Protein AF-X1QXZ2-F1 (afdb_monomer)

Nearest PDB structures (foldseek):
  5kax-assembly1_A  TM=3.547E-01  e=5.614E+00  Chlorobaculum tepidum TLS
  8chv-assembly1_C  TM=2.893E-01  e=7.827E+00  Homo sapiens

Solvent-accessible surface area (backbone atoms only — not comparable to full-atom values): 10116 Å² total; per-residue (Å²): 144,85,81,88,90,88,83,72,71,74,64,60,58,58,56,52,54,55,52,52,54,53,53,55,60,59,68,70,66,66,75,80,73,73,76,71,56,77,65,62,77,77,48,65,91,50,45,79,44,78,51,76,42,77,38,41,56,56,52,48,51,57,45,63,72,35,71,64,39,54,51,66,68,29,78,91,38,39,68,58,52,52,52,50,53,50,53,50,52,51,54,46,56,68,42,96,39,59,52,55,34,50,34,61,75,66,70,58,67,58,55,32,36,38,35,43,32,38,33,62,60,96,78,52,90,46,90,89,59,61,53,65,48,79,48,72,32,38,69,93,51,40,67,62,53,48,51,32,46,52,54,47,51,49,53,42,38,76,78,69,48,85,89,83,82,88,133

Structure (mmCIF, N/CA/C/O backbone):
data_AF-X1QXZ2-F1
#
_entry.id   AF-X1QXZ2-F1
#
loop_
_atom_site.group_PDB
_atom_site.id
_atom_site.type_symbol
_atom_site.label_atom_id
_atom_site.label_alt_id
_atom_site.label_comp_id
_atom_site.label_asym_id
_atom_site.label_entity_id
_atom_site.label_seq_id
_atom_site.pdbx_PDB_ins_code
_atom_site.Cartn_x
_atom_site.Cartn_y
_atom_site.Cartn_z
_atom_site.occupancy
_atom_site.B_iso_or_equiv
_atom_site.auth_seq_id
_atom_site.auth_comp_id
_atom_site.auth_asym_id
_atom_site.auth_atom_id
_ato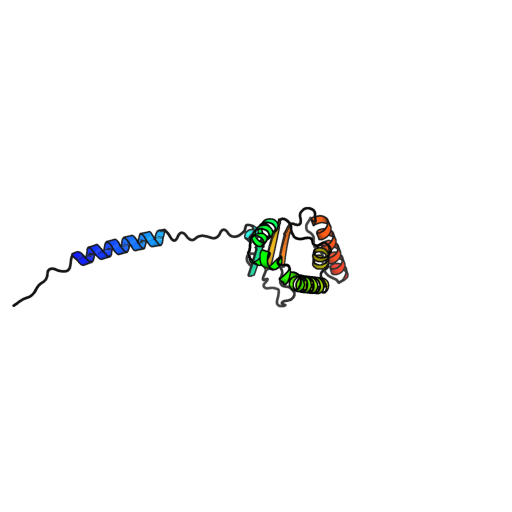m_si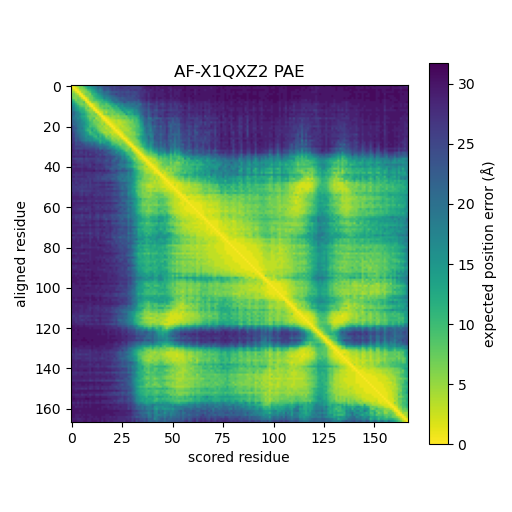te.pdbx_PDB_model_num
ATOM 1 N N . MET A 1 1 ? 44.532 -71.866 27.503 1.00 47.25 1 MET A N 1
ATOM 2 C CA . MET A 1 1 ? 44.663 -70.426 27.197 1.00 47.25 1 MET A CA 1
ATOM 3 C C . MET A 1 1 ? 44.582 -70.228 25.682 1.00 47.25 1 MET A C 1
ATOM 5 O O . MET A 1 1 ? 45.573 -70.455 25.009 1.00 47.25 1 MET A O 1
ATOM 9 N N . LYS A 1 2 ? 43.403 -69.893 25.138 1.00 43.94 2 LYS A N 1
ATOM 10 C CA . LYS A 1 2 ? 43.224 -69.063 23.927 1.00 43.94 2 LYS A CA 1
ATOM 11 C C . LYS A 1 2 ? 41.735 -68.754 23.744 1.00 43.94 2 LYS A C 1
ATOM 13 O O . LYS A 1 2 ? 40.889 -69.636 23.817 1.00 43.94 2 LYS A O 1
ATOM 18 N N . TYR A 1 3 ? 41.468 -67.462 23.634 1.00 42.94 3 TYR A N 1
ATOM 19 C CA . TYR A 1 3 ? 40.181 -66.785 23.715 1.00 42.94 3 TYR A CA 1
ATOM 20 C C . TYR A 1 3 ? 39.511 -66.722 22.328 1.00 42.94 3 TYR A C 1
ATOM 22 O O . TYR A 1 3 ? 40.171 -66.392 21.350 1.00 42.94 3 TYR A O 1
ATOM 30 N N . LYS A 1 4 ? 38.203 -67.009 22.296 1.00 49.06 4 LYS A N 1
ATOM 31 C CA . LYS A 1 4 ? 37.121 -66.244 21.641 1.00 49.06 4 LYS A CA 1
ATOM 32 C C . LYS A 1 4 ? 37.364 -65.677 20.225 1.00 49.06 4 LYS A C 1
ATOM 34 O O . LYS A 1 4 ? 38.060 -64.685 20.060 1.00 49.06 4 LYS A O 1
ATOM 39 N N . SER A 1 5 ? 36.622 -66.193 19.240 1.00 49.34 5 SER A N 1
ATOM 40 C CA . SER A 1 5 ? 36.264 -65.445 18.022 1.00 49.34 5 SER A CA 1
ATOM 41 C C . SER A 1 5 ? 34.901 -65.909 17.492 1.00 49.34 5 SER A C 1
ATOM 43 O O . SER A 1 5 ? 34.803 -66.747 16.604 1.00 49.34 5 SER A O 1
ATOM 45 N N . ILE A 1 6 ? 33.828 -65.406 18.109 1.00 55.91 6 ILE A N 1
ATOM 46 C CA . ILE A 1 6 ? 32.452 -65.486 17.590 1.00 55.91 6 ILE A CA 1
ATOM 47 C C . ILE A 1 6 ? 31.819 -64.114 17.825 1.00 55.91 6 ILE A C 1
ATOM 49 O O . ILE A 1 6 ? 31.038 -63.922 18.752 1.00 55.91 6 ILE A O 1
ATOM 53 N N . HIS A 1 7 ? 32.232 -63.113 17.054 1.00 52.69 7 HIS A N 1
ATOM 54 C CA . HIS A 1 7 ? 31.553 -61.817 17.032 1.00 52.69 7 HIS A CA 1
ATOM 55 C C . HIS A 1 7 ? 31.978 -61.034 15.789 1.00 52.69 7 HIS A C 1
ATOM 57 O O . HIS A 1 7 ? 32.900 -60.234 15.850 1.00 52.69 7 HIS A O 1
ATOM 63 N N . ASN A 1 8 ? 31.353 -61.304 14.636 1.00 52.72 8 ASN A N 1
ATOM 64 C CA . ASN A 1 8 ? 31.466 -60.374 13.501 1.00 52.72 8 ASN A CA 1
ATOM 65 C C . ASN A 1 8 ? 30.310 -60.395 12.480 1.00 52.72 8 ASN A C 1
ATOM 67 O O . ASN A 1 8 ? 30.283 -59.558 11.589 1.00 52.72 8 ASN A O 1
ATOM 71 N N . SER A 1 9 ? 29.334 -61.308 12.583 1.00 52.91 9 SER A N 1
ATOM 72 C CA . SER A 1 9 ? 28.236 -61.395 11.595 1.00 52.91 9 SER A CA 1
ATOM 73 C C . SER A 1 9 ? 27.004 -60.542 11.954 1.00 52.91 9 SER A C 1
ATOM 75 O O . SER A 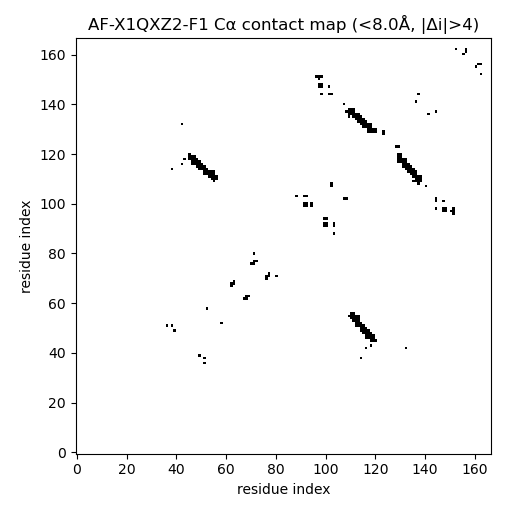1 9 ? 26.338 -60.029 11.062 1.00 52.91 9 SER A O 1
ATOM 77 N N . GLN A 1 10 ? 26.750 -60.296 13.244 1.00 53.47 10 GLN A N 1
ATOM 78 C CA . GLN A 1 10 ? 25.605 -59.501 13.726 1.00 53.47 10 GLN A CA 1
ATOM 79 C C . GLN A 1 10 ? 25.750 -57.986 13.456 1.00 53.47 10 GLN A C 1
ATOM 81 O O . GLN A 1 10 ? 24.753 -57.295 13.284 1.00 53.47 10 GLN A O 1
ATOM 86 N N . PHE A 1 11 ? 26.981 -57.468 13.340 1.00 51.28 11 PHE A N 1
ATOM 87 C CA . PHE A 1 11 ? 27.233 -56.045 13.063 1.00 51.28 11 PHE A CA 1
ATOM 88 C C . PHE A 1 11 ? 26.982 -55.648 11.595 1.00 51.28 11 PHE A C 1
ATOM 90 O O . PHE A 1 11 ? 26.684 -54.489 11.328 1.00 51.28 11 PHE A O 1
ATOM 97 N N . SER A 1 12 ? 27.073 -56.575 10.632 1.00 51.16 12 SER A N 1
ATOM 98 C CA . SER A 1 12 ? 26.845 -56.249 9.208 1.00 51.16 12 SER A CA 1
ATOM 99 C C . SER A 1 12 ? 25.367 -56.061 8.856 1.00 51.16 12 SER A C 1
ATOM 101 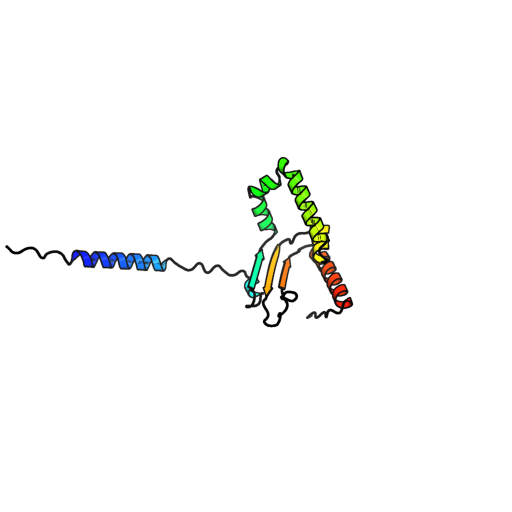O O . SER A 1 12 ? 25.051 -55.237 8.006 1.00 51.16 12 SER A O 1
ATOM 103 N N . ILE A 1 13 ? 24.461 -56.784 9.521 1.00 52.03 13 ILE A N 1
ATOM 104 C CA . ILE A 1 13 ? 23.017 -56.726 9.235 1.00 52.03 13 ILE A CA 1
ATOM 105 C C . ILE A 1 13 ? 22.410 -55.430 9.798 1.00 52.03 13 ILE A C 1
ATOM 107 O O . ILE A 1 13 ? 21.600 -54.789 9.135 1.00 52.03 13 ILE A O 1
ATOM 111 N N . LEU A 1 14 ? 22.888 -54.979 10.965 1.00 48.72 14 LEU A N 1
ATOM 112 C CA . LEU A 1 14 ? 22.448 -53.726 11.590 1.00 48.72 14 LEU A CA 1
ATOM 113 C C . LEU A 1 14 ? 22.792 -52.487 10.740 1.00 48.72 14 LEU A C 1
ATOM 115 O O . LEU A 1 14 ? 22.011 -51.545 10.666 1.00 48.72 14 LEU A O 1
ATOM 119 N N . ASN A 1 15 ? 23.949 -52.495 10.068 1.00 47.94 15 ASN A N 1
ATOM 120 C CA . ASN A 1 15 ? 24.389 -51.386 9.214 1.00 47.94 15 ASN A CA 1
ATOM 121 C C . ASN A 1 15 ? 23.587 -51.281 7.905 1.00 47.94 15 ASN A C 1
ATOM 123 O O . ASN A 1 15 ? 23.464 -50.189 7.351 1.00 47.94 15 ASN A O 1
ATOM 127 N N . LEU A 1 16 ? 23.026 -52.394 7.418 1.00 50.31 16 LEU A N 1
ATOM 128 C CA . LEU A 1 16 ? 22.235 -52.419 6.188 1.00 50.31 16 LEU A CA 1
ATOM 129 C C . LEU A 1 16 ? 20.832 -51.828 6.404 1.00 50.31 16 LEU A C 1
ATOM 131 O O . LEU A 1 16 ? 20.357 -51.073 5.561 1.00 50.31 16 LEU A O 1
ATOM 135 N N . GLU A 1 17 ? 20.195 -52.095 7.549 1.00 51.19 17 GLU A N 1
ATOM 136 C CA . GLU A 1 17 ? 18.869 -51.531 7.854 1.00 51.19 17 GLU A CA 1
ATOM 137 C C . GLU A 1 17 ? 18.918 -50.026 8.146 1.00 51.19 17 GLU A C 1
ATOM 139 O O . GLU A 1 17 ? 18.056 -49.276 7.686 1.00 51.19 17 GLU A O 1
ATOM 144 N N . VAL A 1 18 ? 19.970 -49.555 8.826 1.00 57.78 18 VAL A N 1
ATOM 145 C CA . VAL A 1 18 ? 20.183 -48.117 9.067 1.00 57.78 18 VAL A CA 1
ATOM 146 C C . VAL A 1 18 ? 20.360 -47.358 7.746 1.00 57.78 18 VAL A C 1
ATOM 148 O O . VAL A 1 18 ? 19.810 -46.268 7.585 1.00 57.78 18 VAL A O 1
ATOM 151 N N . ALA A 1 19 ? 21.056 -47.945 6.767 1.00 59.38 19 ALA A N 1
ATOM 152 C CA . ALA A 1 19 ? 21.242 -47.332 5.452 1.00 59.38 19 ALA A CA 1
ATOM 153 C C . ALA A 1 19 ? 19.925 -47.209 4.661 1.00 59.38 19 ALA A C 1
ATOM 155 O O . ALA A 1 19 ? 19.697 -46.191 4.007 1.00 59.38 19 ALA A O 1
ATOM 156 N N . VAL A 1 20 ? 19.031 -48.201 4.757 1.00 59.62 20 VAL A N 1
ATOM 157 C CA . VAL A 1 20 ? 17.720 -48.176 4.080 1.00 59.62 20 VAL A CA 1
ATOM 158 C C . VAL A 1 20 ? 16.788 -47.137 4.710 1.00 59.62 20 VAL A C 1
ATOM 160 O O . VAL A 1 20 ? 16.123 -46.398 3.987 1.00 59.62 20 VAL A O 1
ATOM 163 N N . ILE A 1 21 ? 16.787 -47.005 6.040 1.00 59.47 21 ILE A N 1
ATOM 164 C CA . ILE A 1 21 ? 15.974 -45.999 6.743 1.00 59.47 21 ILE A CA 1
ATOM 165 C C . ILE A 1 21 ? 16.440 -44.573 6.405 1.00 59.47 21 ILE A C 1
ATOM 167 O O . ILE A 1 21 ? 15.609 -43.696 6.170 1.00 59.47 21 ILE A O 1
ATOM 171 N N . ILE A 1 22 ? 17.754 -44.342 6.306 1.00 59.25 22 ILE A N 1
ATOM 172 C CA . ILE A 1 22 ? 18.314 -43.040 5.907 1.00 59.25 22 ILE A CA 1
ATOM 173 C C . ILE A 1 22 ? 17.950 -42.700 4.453 1.00 59.25 22 ILE A C 1
ATOM 175 O O . ILE A 1 22 ? 17.613 -41.553 4.163 1.00 59.25 22 ILE A O 1
ATOM 179 N N . PHE A 1 23 ? 17.951 -43.684 3.548 1.00 57.19 23 PHE A N 1
ATOM 180 C CA . PHE A 1 23 ? 17.589 -43.465 2.144 1.00 57.19 23 PHE A CA 1
ATOM 181 C C . PHE A 1 23 ? 16.092 -43.156 1.963 1.00 57.19 23 PHE A C 1
ATOM 183 O O . PHE A 1 23 ? 15.729 -42.299 1.159 1.00 57.19 23 PHE A O 1
ATOM 190 N N . VAL A 1 24 ? 15.218 -43.786 2.759 1.00 59.25 24 VAL A N 1
ATOM 191 C CA . VAL A 1 24 ? 13.773 -43.495 2.761 1.00 59.25 24 VAL A CA 1
ATOM 192 C C . VAL A 1 24 ? 13.475 -42.121 3.375 1.00 59.25 24 VAL A C 1
ATOM 194 O O . VAL A 1 24 ? 12.634 -41.396 2.851 1.00 59.25 24 VAL A O 1
ATOM 197 N N . LEU A 1 25 ? 14.200 -41.707 4.421 1.00 53.44 25 LEU A N 1
ATOM 198 C CA . LEU A 1 25 ? 14.069 -40.363 5.004 1.00 53.44 25 LEU A CA 1
ATOM 199 C C . LEU A 1 25 ? 14.518 -39.250 4.045 1.00 53.44 25 LEU A C 1
ATOM 201 O O . LEU A 1 25 ? 13.915 -38.179 4.038 1.00 53.44 25 LEU A O 1
ATOM 205 N N . PHE A 1 26 ? 15.521 -39.501 3.198 1.00 53.28 26 PHE A N 1
ATOM 206 C CA . PHE A 1 26 ? 15.973 -38.525 2.198 1.00 53.28 26 PHE A CA 1
ATOM 207 C C . PHE A 1 26 ? 15.006 -38.376 1.011 1.00 53.28 26 PHE A C 1
ATOM 209 O O . PHE A 1 26 ? 14.941 -37.308 0.408 1.00 53.28 26 PHE A O 1
ATOM 216 N N . ALA A 1 27 ? 14.217 -39.409 0.697 1.00 53.59 27 ALA A N 1
ATOM 217 C CA . ALA A 1 27 ? 13.245 -39.374 -0.399 1.00 53.59 27 ALA A CA 1
ATOM 218 C C . ALA A 1 27 ? 11.974 -38.560 -0.078 1.00 53.59 27 ALA A C 1
ATOM 220 O O . ALA A 1 27 ? 11.297 -38.108 -0.998 1.00 53.59 27 ALA A O 1
ATOM 221 N N . PHE A 1 28 ? 11.661 -38.337 1.205 1.00 51.47 28 PHE A N 1
ATOM 222 C CA . PHE A 1 28 ? 10.514 -37.520 1.630 1.00 51.47 28 PHE A CA 1
ATOM 223 C C . PHE A 1 28 ? 10.825 -36.029 1.780 1.00 51.47 28 PHE A C 1
ATOM 225 O O . PHE A 1 28 ? 9.911 -35.235 1.998 1.00 51.47 28 PHE A O 1
ATOM 232 N N . ALA A 1 29 ? 12.077 -35.614 1.579 1.00 50.19 29 ALA A N 1
ATOM 233 C CA . ALA A 1 29 ? 12.416 -34.212 1.377 1.00 50.19 29 ALA A CA 1
ATOM 234 C C . ALA A 1 29 ? 12.091 -33.798 -0.070 1.00 50.19 29 ALA A C 1
ATOM 236 O O . ALA A 1 29 ? 12.954 -33.329 -0.811 1.00 50.19 29 ALA A O 1
ATOM 237 N N . SER A 1 30 ? 10.841 -33.997 -0.507 1.00 50.97 30 SER A N 1
ATOM 238 C CA . SER A 1 30 ? 10.342 -33.276 -1.673 1.00 50.97 30 SER A CA 1
ATOM 239 C C . SER A 1 30 ? 10.439 -31.799 -1.339 1.00 50.97 30 SER A C 1
ATOM 241 O O . SER A 1 30 ? 9.744 -31.300 -0.457 1.00 50.97 30 SER A O 1
ATOM 243 N N . ALA A 1 31 ? 11.356 -31.126 -2.026 1.00 50.50 31 ALA A N 1
ATOM 244 C CA . ALA A 1 31 ? 11.437 -29.686 -2.062 1.00 50.50 31 ALA A CA 1
ATOM 245 C C . ALA A 1 31 ? 10.020 -29.131 -2.247 1.00 50.50 31 ALA A C 1
ATOM 247 O O . ALA A 1 31 ? 9.395 -29.337 -3.290 1.00 50.50 31 ALA A O 1
ATOM 248 N N . HIS A 1 32 ? 9.508 -28.439 -1.231 1.00 44.38 32 HIS A N 1
ATOM 249 C CA . HIS A 1 32 ? 8.451 -27.469 -1.442 1.00 44.38 32 HIS A CA 1
ATOM 250 C C . HIS A 1 32 ? 9.066 -26.388 -2.332 1.00 44.38 32 HIS A C 1
ATOM 252 O O . HIS A 1 32 ? 9.677 -25.440 -1.849 1.00 44.38 32 HIS A O 1
ATOM 258 N N . ALA A 1 33 ? 8.994 -26.590 -3.648 1.00 48.25 33 ALA A N 1
ATOM 259 C CA . ALA A 1 33 ? 9.164 -25.515 -4.601 1.00 48.25 33 ALA A CA 1
ATOM 260 C C . ALA A 1 33 ? 7.978 -24.585 -4.355 1.00 48.25 33 ALA A C 1
ATOM 262 O O . ALA A 1 33 ? 6.867 -24.837 -4.822 1.00 48.25 33 ALA A O 1
ATOM 263 N N . GLU A 1 34 ? 8.199 -23.588 -3.505 1.00 56.75 34 GLU A N 1
ATOM 264 C CA . GLU A 1 34 ? 7.249 -22.520 -3.263 1.00 56.75 34 GLU A CA 1
ATOM 265 C C . GLU A 1 34 ? 6.920 -21.918 -4.630 1.00 56.75 34 GLU A C 1
ATOM 267 O O . GLU A 1 34 ? 7.806 -21.463 -5.360 1.00 56.75 34 GLU A O 1
ATOM 272 N N . VAL A 1 35 ? 5.662 -22.074 -5.049 1.00 59.56 35 VAL A N 1
ATOM 273 C CA . VAL A 1 35 ? 5.205 -21.623 -6.359 1.00 59.56 35 VAL A CA 1
ATOM 274 C C . VAL A 1 35 ? 5.413 -20.119 -6.379 1.00 59.56 35 VAL A C 1
ATOM 276 O O . VAL A 1 35 ? 4.764 -19.395 -5.629 1.00 59.56 35 VAL A O 1
ATOM 279 N N . LEU A 1 36 ? 6.358 -19.662 -7.205 1.00 60.69 36 LEU A N 1
ATOM 280 C CA . LEU A 1 36 ? 6.610 -18.238 -7.361 1.00 60.69 36 LEU A CA 1
ATOM 281 C C . LEU A 1 36 ? 5.289 -17.546 -7.721 1.00 60.69 36 LEU A C 1
ATOM 283 O O . LEU A 1 36 ? 4.558 -18.070 -8.575 1.00 60.69 36 LEU A O 1
ATOM 287 N N . PRO A 1 37 ? 4.985 -16.390 -7.104 1.00 67.12 37 PRO A N 1
ATOM 288 C CA . PRO A 1 37 ? 3.762 -15.663 -7.394 1.00 67.12 37 PRO A CA 1
ATOM 289 C C . PRO A 1 37 ? 3.614 -15.452 -8.897 1.00 67.12 37 PRO A C 1
ATOM 291 O O . PRO A 1 37 ? 4.600 -15.225 -9.595 1.00 67.12 37 PRO A O 1
ATOM 294 N N . GLU A 1 38 ? 2.391 -15.479 -9.417 1.00 68.88 38 GLU A N 1
ATOM 295 C CA . GLU A 1 38 ? 2.146 -15.272 -10.851 1.00 68.88 38 GLU A CA 1
ATOM 296 C C . GLU A 1 38 ? 2.758 -13.949 -11.358 1.00 68.88 38 GLU A C 1
ATOM 298 O O . GLU A 1 38 ? 3.243 -13.861 -12.485 1.00 68.88 38 GLU A O 1
ATOM 303 N N . THR A 1 39 ? 2.833 -12.940 -10.484 1.00 66.62 39 THR A N 1
ATOM 304 C CA . THR A 1 39 ? 3.484 -11.647 -10.735 1.00 66.62 39 THR A CA 1
ATOM 305 C C . THR A 1 39 ? 4.996 -11.739 -10.922 1.00 66.62 39 THR A C 1
ATOM 307 O O . THR A 1 39 ? 5.551 -10.904 -11.628 1.00 66.62 39 THR A O 1
ATOM 310 N N . ALA A 1 40 ? 5.660 -12.778 -10.408 1.00 64.44 40 ALA A N 1
ATOM 311 C CA . ALA A 1 40 ? 7.075 -13.042 -10.666 1.00 64.44 40 ALA A CA 1
ATOM 312 C C . ALA A 1 40 ? 7.359 -13.325 -12.154 1.00 64.44 40 ALA A C 1
ATOM 314 O O . ALA A 1 40 ? 8.488 -13.167 -12.603 1.00 64.44 40 ALA A O 1
ATOM 315 N N . ARG A 1 41 ? 6.339 -13.714 -12.936 1.00 68.00 41 ARG A N 1
ATOM 316 C CA . ARG A 1 41 ? 6.448 -13.883 -14.397 1.00 68.00 41 ARG A CA 1
ATOM 317 C C . ARG A 1 41 ? 6.324 -12.571 -15.172 1.00 68.00 41 ARG A C 1
ATOM 319 O O . ARG A 1 41 ? 6.689 -12.531 -16.340 1.00 68.00 41 ARG A O 1
ATOM 326 N N . LEU A 1 42 ? 5.761 -11.536 -14.547 1.00 70.69 42 LEU A N 1
ATOM 327 C CA . LEU A 1 42 ? 5.541 -10.218 -15.154 1.00 70.69 42 LEU A CA 1
ATOM 328 C C . LEU A 1 42 ? 6.690 -9.247 -14.875 1.00 70.69 42 LEU A C 1
ATOM 330 O O . LEU A 1 42 ? 6.760 -8.189 -15.494 1.00 70.69 42 LEU A O 1
ATOM 334 N N . VAL A 1 43 ? 7.566 -9.587 -13.930 1.00 72.31 43 VAL A N 1
ATOM 335 C CA . VAL A 1 43 ? 8.705 -8.757 -13.546 1.00 72.31 43 VAL A CA 1
ATOM 336 C C . VAL A 1 43 ? 9.981 -9.265 -14.224 1.00 72.31 43 VAL A C 1
ATOM 338 O O . VAL A 1 43 ? 10.120 -10.472 -14.441 1.00 72.31 43 VAL A O 1
ATOM 341 N N . PRO A 1 44 ? 10.927 -8.378 -14.574 1.00 71.31 44 PRO A N 1
ATOM 342 C CA . PRO A 1 44 ? 12.201 -8.783 -15.161 1.00 71.31 44 PRO A CA 1
ATOM 343 C C . PRO A 1 44 ? 13.013 -9.701 -14.239 1.00 71.31 44 PRO A C 1
ATOM 345 O O . PRO A 1 44 ? 12.932 -9.590 -13.014 1.00 71.31 44 PRO A O 1
ATOM 348 N N . ALA A 1 45 ? 13.872 -10.549 -14.817 1.00 69.19 45 ALA A N 1
ATOM 349 C CA . ALA A 1 45 ? 14.754 -11.433 -14.042 1.00 69.19 45 ALA A CA 1
ATOM 350 C C . ALA A 1 45 ? 15.733 -10.657 -13.136 1.00 69.19 45 ALA A C 1
ATOM 352 O O . ALA A 1 45 ? 16.197 -11.179 -12.129 1.00 69.19 45 ALA A O 1
ATOM 353 N N . GLU A 1 46 ? 15.993 -9.392 -13.467 1.00 69.94 46 GLU A N 1
ATOM 354 C CA . GLU A 1 46 ? 16.847 -8.457 -12.726 1.00 69.94 46 GLU A CA 1
ATOM 355 C C . GLU A 1 46 ? 16.128 -7.781 -11.534 1.00 69.94 46 GLU A C 1
ATOM 357 O O . GLU A 1 46 ? 16.591 -6.773 -10.999 1.00 69.94 46 GLU A O 1
ATOM 362 N N . THR A 1 47 ? 14.974 -8.303 -11.107 1.00 76.38 47 THR A N 1
ATOM 363 C CA . THR A 1 47 ? 14.245 -7.806 -9.930 1.00 76.38 47 THR A CA 1
ATOM 364 C C . THR A 1 47 ? 14.984 -8.179 -8.647 1.00 76.38 47 THR A C 1
ATOM 366 O O . THR A 1 47 ? 15.070 -9.353 -8.295 1.00 76.38 47 THR A O 1
ATOM 369 N N . ILE A 1 48 ? 15.482 -7.181 -7.912 1.00 79.44 48 ILE A N 1
ATOM 370 C CA . ILE A 1 48 ? 16.135 -7.388 -6.608 1.00 79.44 48 ILE A CA 1
ATOM 371 C C . ILE A 1 48 ? 15.090 -7.678 -5.527 1.00 79.44 48 ILE A C 1
ATOM 373 O O . ILE A 1 48 ? 15.317 -8.496 -4.638 1.00 79.44 48 ILE A O 1
ATOM 377 N N . LEU A 1 49 ? 13.950 -6.986 -5.578 1.00 79.38 49 LEU A N 1
ATOM 378 C CA . LEU A 1 49 ? 12.909 -7.091 -4.562 1.00 79.38 49 LEU A CA 1
ATOM 379 C C . LEU A 1 49 ? 11.538 -7.128 -5.223 1.00 79.38 49 LEU A C 1
ATOM 381 O O . LEU A 1 49 ? 11.178 -6.191 -5.932 1.00 79.38 49 LEU A O 1
ATOM 385 N N . LEU A 1 50 ? 10.772 -8.180 -4.936 1.00 79.56 50 LEU A N 1
ATOM 386 C CA . LEU A 1 50 ? 9.364 -8.296 -5.296 1.00 79.56 50 LEU A CA 1
ATOM 387 C C . LEU A 1 50 ? 8.530 -8.369 -4.019 1.00 79.56 50 LEU A C 1
ATOM 389 O O . LEU A 1 50 ? 8.599 -9.342 -3.271 1.00 79.56 50 LEU A O 1
ATOM 393 N N . LEU A 1 51 ? 7.716 -7.347 -3.790 1.00 81.50 51 LEU A N 1
ATOM 394 C CA . LEU A 1 51 ? 6.651 -7.375 -2.798 1.00 81.50 51 LEU A CA 1
ATOM 395 C C . LEU A 1 51 ? 5.348 -7.660 -3.537 1.00 81.50 51 LEU A C 1
ATOM 397 O O . LEU A 1 51 ? 4.937 -6.861 -4.372 1.00 81.50 51 LEU A O 1
ATOM 401 N N . ASN A 1 52 ? 4.703 -8.786 -3.243 1.00 82.25 52 ASN A N 1
ATOM 402 C CA . ASN A 1 52 ? 3.444 -9.181 -3.869 1.00 82.25 52 ASN A CA 1
ATOM 403 C C . ASN A 1 52 ? 2.374 -9.437 -2.807 1.00 82.25 52 ASN A C 1
ATOM 405 O O . ASN A 1 52 ? 2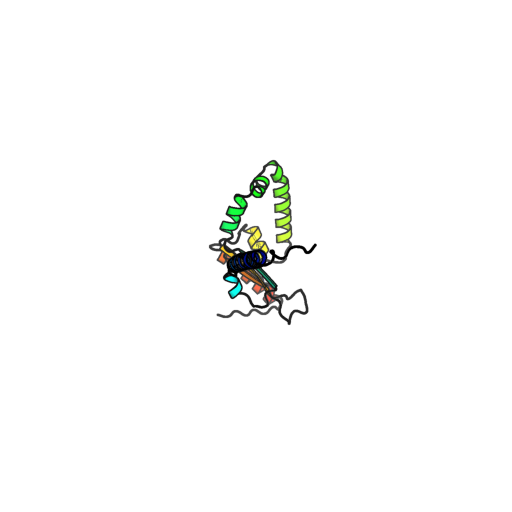.559 -10.260 -1.916 1.00 82.25 52 ASN A O 1
ATOM 409 N N . ILE A 1 53 ? 1.245 -8.752 -2.937 1.00 83.38 53 ILE A N 1
ATOM 410 C CA . ILE A 1 53 ? 0.052 -8.925 -2.115 1.00 83.38 53 ILE A CA 1
ATOM 411 C C . ILE A 1 53 ? -1.073 -9.319 -3.063 1.00 83.38 53 ILE A C 1
ATOM 413 O O . ILE A 1 53 ? -1.510 -8.522 -3.894 1.00 83.38 53 ILE A O 1
ATOM 417 N N . GLU A 1 54 ? -1.532 -10.564 -2.954 1.00 79.62 54 GLU A N 1
ATOM 418 C CA . GLU A 1 54 ? -2.515 -11.123 -3.886 1.00 79.62 54 GLU A CA 1
ATOM 419 C C . GLU A 1 54 ? -3.895 -10.483 -3.737 1.00 79.62 54 GLU A C 1
ATOM 421 O O . GLU A 1 54 ? -4.565 -10.227 -4.738 1.00 79.62 54 GLU A O 1
ATOM 426 N N . ASN A 1 55 ? -4.298 -10.188 -2.498 1.00 82.44 55 ASN A N 1
ATOM 427 C CA . ASN A 1 55 ? -5.591 -9.598 -2.190 1.00 82.44 55 ASN A CA 1
ATOM 428 C C . ASN A 1 55 ? -5.522 -8.716 -0.933 1.00 82.44 55 ASN A C 1
ATOM 430 O O . ASN A 1 55 ? -5.421 -9.205 0.193 1.00 82.44 55 ASN A O 1
ATOM 434 N N . PHE A 1 56 ? -5.622 -7.400 -1.122 1.00 82.00 56 PHE A N 1
ATOM 435 C CA . PHE A 1 56 ? -5.663 -6.430 -0.024 1.00 82.00 56 PHE A CA 1
ATOM 436 C C . PHE A 1 56 ? -6.873 -6.599 0.896 1.00 82.00 56 PHE A C 1
ATOM 438 O O . PHE A 1 56 ? -6.764 -6.388 2.104 1.00 82.00 56 PHE A O 1
ATOM 445 N N . GLY A 1 57 ? -8.024 -6.989 0.347 1.00 82.38 57 GLY A N 1
ATOM 446 C CA . GLY A 1 57 ? -9.220 -7.269 1.135 1.00 82.38 57 GLY A CA 1
ATOM 447 C C . GLY A 1 57 ? -9.029 -8.459 2.075 1.00 82.38 57 GLY A C 1
ATOM 448 O O . GLY A 1 57 ? -9.482 -8.416 3.217 1.00 82.38 57 GLY A O 1
ATOM 449 N N . GLU A 1 58 ? -8.329 -9.499 1.627 1.00 83.88 58 GLU A N 1
ATOM 450 C CA . GLU A 1 58 ? -8.000 -10.662 2.455 1.00 83.88 58 GLU A CA 1
ATOM 451 C C . GLU A 1 58 ? -6.946 -10.332 3.513 1.00 83.88 58 GLU A C 1
ATOM 453 O O . GLU A 1 58 ? -7.154 -10.643 4.683 1.00 83.88 58 GLU A O 1
ATOM 458 N N . LEU A 1 59 ? -5.886 -9.603 3.144 1.00 85.44 59 LEU A N 1
ATOM 459 C CA . LEU A 1 59 ? -4.879 -9.126 4.097 1.00 85.44 59 LEU A CA 1
ATOM 460 C C . LEU A 1 59 ? -5.520 -8.281 5.202 1.00 85.44 59 LEU A C 1
ATOM 462 O O . LEU A 1 59 ? -5.195 -8.442 6.377 1.00 85.44 59 LEU A O 1
ATOM 466 N N . LYS A 1 60 ? -6.472 -7.411 4.844 1.00 83.88 60 LYS A N 1
ATOM 467 C CA . LYS A 1 60 ? -7.237 -6.635 5.822 1.00 83.88 60 LYS A CA 1
ATOM 468 C C . LYS A 1 60 ? -8.026 -7.545 6.762 1.00 83.88 60 LYS A C 1
ATOM 470 O O . LYS A 1 60 ? -7.940 -7.353 7.968 1.00 83.88 60 LYS A O 1
ATOM 475 N N . LYS A 1 61 ? -8.756 -8.537 6.245 1.00 86.25 61 LYS A N 1
ATOM 476 C CA . LYS A 1 61 ? -9.509 -9.489 7.083 1.00 86.25 61 LYS A CA 1
ATOM 477 C C . LYS A 1 61 ? -8.592 -10.254 8.036 1.00 86.25 61 LYS A C 1
ATOM 479 O O . LYS A 1 61 ? -8.864 -10.314 9.227 1.00 86.25 61 LYS A O 1
ATOM 484 N N . GLN A 1 62 ? -7.471 -10.764 7.532 1.00 87.31 62 GLN A N 1
ATOM 485 C CA . GLN A 1 62 ? -6.478 -11.456 8.352 1.00 87.31 62 GLN A CA 1
ATOM 486 C C . GLN A 1 62 ? -5.892 -10.534 9.423 1.00 87.31 62 GLN A C 1
ATOM 488 O O . GLN A 1 62 ? -5.719 -10.946 10.567 1.00 87.31 62 GLN A O 1
ATOM 493 N N . PHE A 1 63 ? -5.628 -9.269 9.086 1.00 86.88 63 PHE A N 1
ATOM 494 C CA . PHE A 1 63 ? -5.190 -8.274 10.058 1.00 86.88 63 PHE A CA 1
ATOM 495 C C . PHE A 1 63 ? -6.246 -8.048 11.145 1.00 86.88 63 PHE A C 1
ATOM 497 O O . PHE A 1 63 ? -5.891 -8.038 12.323 1.00 86.88 63 PHE A O 1
ATOM 504 N N . GLU A 1 64 ? -7.526 -7.941 10.775 1.00 87.88 64 GLU A N 1
ATOM 505 C CA . GLU A 1 64 ? -8.655 -7.775 11.703 1.00 87.88 64 GLU A CA 1
ATOM 506 C C . GLU A 1 64 ? -8.793 -8.933 12.704 1.00 87.88 64 GLU A C 1
ATOM 508 O O . GLU A 1 64 ? -9.220 -8.724 13.841 1.00 87.88 64 GLU A O 1
ATOM 513 N N . GLU A 1 65 ? -8.369 -10.137 12.325 1.00 90.19 65 GLU A N 1
ATOM 514 C CA . GLU A 1 65 ? -8.362 -11.313 13.201 1.00 90.19 65 GLU A CA 1
ATOM 515 C C . GLU A 1 65 ? -7.208 -11.305 14.225 1.00 90.19 65 GLU A C 1
ATOM 517 O O . GLU A 1 65 ? -7.265 -12.006 15.242 1.00 90.19 65 GLU A O 1
ATOM 522 N N . THR A 1 66 ? -6.164 -10.495 14.015 1.00 89.25 66 THR A N 1
ATOM 523 C CA . THR A 1 66 ? -4.997 -10.461 14.908 1.00 89.25 66 THR A CA 1
ATOM 524 C C . THR A 1 66 ? -5.282 -9.772 16.247 1.00 89.25 66 THR A C 1
ATOM 526 O O . THR A 1 66 ? -6.079 -8.840 16.369 1.00 89.25 66 THR A O 1
ATOM 529 N N . ASN A 1 67 ? -4.539 -10.162 17.288 1.00 86.31 67 ASN A N 1
ATOM 530 C CA . ASN A 1 67 ? -4.585 -9.458 18.576 1.00 86.31 67 ASN A CA 1
ATOM 531 C C . ASN A 1 67 ? -4.038 -8.020 18.485 1.00 86.31 67 ASN A C 1
ATOM 533 O O . ASN A 1 67 ? -4.432 -7.171 19.283 1.00 86.31 67 ASN A O 1
ATOM 537 N N . PHE A 1 68 ? -3.190 -7.724 17.494 1.00 86.06 68 PHE A N 1
ATOM 538 C CA . PHE A 1 68 ? -2.739 -6.360 17.215 1.00 86.06 68 PHE A CA 1
ATOM 539 C C . PHE A 1 68 ? -3.891 -5.458 16.781 1.00 86.06 68 PHE A C 1
ATOM 541 O O . PHE A 1 68 ? -3.962 -4.318 17.229 1.00 86.06 68 PHE A O 1
ATOM 548 N N . TYR A 1 69 ? -4.829 -5.963 15.976 1.00 87.12 69 TYR A N 1
ATOM 549 C CA . TYR A 1 69 ? -6.006 -5.187 15.594 1.00 87.12 69 TYR A CA 1
ATOM 550 C C . TYR A 1 69 ? -6.927 -4.896 16.780 1.00 87.12 69 TYR A C 1
ATOM 552 O O . TYR A 1 69 ? -7.457 -3.792 16.894 1.00 87.12 69 TYR A O 1
ATOM 560 N N . LYS A 1 70 ? -7.063 -5.840 17.718 1.00 87.75 70 LYS A N 1
ATOM 561 C CA . LYS A 1 70 ? -7.796 -5.595 18.972 1.00 87.75 70 LYS A CA 1
ATOM 562 C C . LYS A 1 70 ? -7.158 -4.468 19.780 1.00 87.75 70 LYS A C 1
ATOM 564 O O . LYS A 1 70 ? -7.876 -3.592 20.242 1.00 87.75 70 LYS A O 1
ATOM 569 N N . LEU A 1 71 ? -5.827 -4.456 19.887 1.00 88.12 71 LEU A N 1
ATOM 570 C CA . LEU A 1 71 ? -5.091 -3.373 20.544 1.00 88.12 71 LEU A CA 1
ATOM 571 C C . LEU A 1 71 ? -5.238 -2.044 19.788 1.00 88.12 71 LEU A C 1
ATOM 573 O O . LEU A 1 71 ? -5.405 -0.999 20.403 1.00 88.12 71 LEU A O 1
ATOM 577 N N . TYR A 1 72 ? -5.228 -2.080 18.454 1.00 86.56 72 TYR A N 1
ATOM 578 C CA . TYR A 1 72 ? -5.473 -0.911 17.607 1.00 86.56 72 TYR A CA 1
ATOM 579 C C . TYR A 1 72 ? -6.884 -0.326 17.802 1.00 86.56 72 TYR A C 1
ATOM 581 O O . TYR A 1 72 ? -7.071 0.883 17.703 1.00 86.56 72 TYR A O 1
ATOM 589 N N . LYS A 1 73 ? -7.880 -1.171 18.093 1.00 88.31 73 LYS A N 1
ATOM 590 C CA . LYS A 1 73 ? -9.262 -0.768 18.402 1.00 88.31 73 LYS A CA 1
ATOM 591 C C . LYS A 1 73 ? -9.510 -0.481 19.884 1.00 88.31 73 LYS A C 1
ATOM 593 O O . LYS A 1 73 ? -10.629 -0.107 20.235 1.00 88.31 73 LYS A O 1
ATOM 598 N N . ASP A 1 74 ? -8.508 -0.653 20.741 1.00 90.94 74 ASP A N 1
ATOM 599 C CA . ASP A 1 74 ? -8.648 -0.408 22.169 1.00 90.94 74 ASP A CA 1
ATOM 600 C C . ASP A 1 74 ? -8.821 1.104 22.424 1.00 90.94 74 ASP A C 1
ATOM 602 O O . ASP A 1 74 ? -7.992 1.899 21.966 1.00 90.94 74 ASP A O 1
ATOM 606 N N . PRO A 1 75 ? -9.865 1.537 23.156 1.00 89.44 75 PRO A N 1
ATOM 607 C CA . PRO A 1 75 ? -10.094 2.952 23.449 1.00 89.44 75 PRO A CA 1
ATOM 608 C C . PRO A 1 75 ? -8.927 3.600 24.208 1.00 89.44 75 PRO A C 1
ATOM 610 O O . PRO A 1 75 ? -8.682 4.795 24.059 1.00 89.44 75 PRO A O 1
ATOM 613 N N . THR A 1 76 ? -8.167 2.821 24.976 1.00 91.88 76 THR A N 1
ATOM 614 C CA . THR A 1 76 ? -6.979 3.284 25.706 1.00 91.88 76 THR A CA 1
ATOM 615 C C . THR A 1 76 ? -5.819 3.616 24.762 1.00 91.88 76 THR A C 1
ATOM 617 O O . THR A 1 76 ? -4.967 4.438 25.090 1.00 91.88 76 THR A O 1
ATOM 620 N N . MET A 1 77 ? -5.798 3.014 23.569 1.00 92.31 77 MET A N 1
ATOM 621 C CA . MET A 1 77 ? -4.803 3.261 22.522 1.00 92.31 77 MET A CA 1
ATOM 622 C C . MET A 1 77 ? -5.253 4.315 21.501 1.00 92.31 77 MET A C 1
ATOM 624 O O . MET A 1 77 ? -4.447 4.719 20.661 1.00 92.31 77 MET A O 1
ATOM 628 N N . ALA A 1 78 ? -6.501 4.794 21.577 1.00 89.88 78 ALA A N 1
ATOM 629 C CA . ALA A 1 78 ? -7.094 5.697 20.588 1.00 89.88 78 ALA A CA 1
ATOM 630 C C . ALA A 1 78 ? -6.247 6.956 20.350 1.00 89.88 78 ALA A C 1
ATOM 632 O O . ALA A 1 78 ? -5.930 7.270 19.207 1.00 89.88 78 ALA A O 1
ATOM 633 N N . ALA A 1 79 ? -5.784 7.615 21.418 1.00 91.50 79 ALA A N 1
ATOM 634 C CA . ALA A 1 79 ? -4.963 8.823 21.304 1.00 91.50 79 ALA A CA 1
ATOM 635 C C . ALA A 1 79 ? -3.628 8.573 20.574 1.00 91.50 79 ALA A C 1
ATOM 637 O O . ALA A 1 79 ? -3.184 9.401 19.781 1.00 91.50 79 ALA A O 1
ATOM 638 N N . PHE A 1 80 ? -2.994 7.418 20.804 1.00 91.38 80 PHE A N 1
ATOM 639 C CA . PHE A 1 80 ? -1.765 7.039 20.103 1.00 91.38 80 PHE A CA 1
ATOM 640 C C . PHE A 1 80 ? -2.033 6.737 18.625 1.00 91.38 80 PHE A C 1
ATOM 642 O O . PHE A 1 80 ? -1.279 7.168 17.755 1.00 91.38 80 PHE A O 1
ATOM 649 N N . VAL A 1 81 ? -3.119 6.017 18.334 1.00 90.50 81 VAL A N 1
ATOM 650 C CA . VAL A 1 81 ? -3.530 5.687 16.965 1.00 90.50 81 VAL A CA 1
ATOM 651 C C . VAL A 1 81 ? -3.873 6.948 16.173 1.00 90.50 81 VAL A C 1
ATOM 653 O O . VAL A 1 81 ? -3.461 7.070 15.019 1.00 90.50 81 VAL A O 1
ATOM 656 N N . GLU A 1 82 ? -4.586 7.895 16.778 1.00 91.06 82 GLU A N 1
ATOM 657 C CA . GLU A 1 82 ? -4.928 9.178 16.163 1.00 91.06 82 GLU A CA 1
ATOM 658 C C . GLU A 1 82 ? -3.684 10.026 15.884 1.00 91.06 82 GLU A C 1
ATOM 660 O O . GLU A 1 82 ? -3.524 10.517 14.763 1.00 91.06 82 GLU A O 1
ATOM 665 N N . ASP A 1 83 ? -2.766 10.152 16.849 1.00 91.81 83 ASP A N 1
ATOM 666 C CA . ASP A 1 83 ? -1.505 10.882 16.665 1.00 91.81 83 ASP A CA 1
ATOM 667 C C . ASP A 1 83 ? -0.639 10.242 15.568 1.00 91.81 83 ASP A C 1
ATOM 669 O O . ASP A 1 83 ? -0.149 10.928 14.666 1.00 91.81 83 ASP A O 1
ATOM 673 N N . PHE A 1 84 ? -0.515 8.911 15.573 1.00 91.19 84 PHE A N 1
ATOM 674 C CA . PHE A 1 84 ? 0.209 8.173 14.540 1.00 91.19 84 PHE A CA 1
ATOM 675 C C . PHE A 1 84 ? -0.417 8.365 13.154 1.00 91.19 84 PHE A C 1
ATOM 677 O O . PHE A 1 84 ? 0.287 8.681 12.194 1.00 91.19 84 PHE A O 1
ATOM 684 N N . THR A 1 85 ? -1.740 8.224 13.046 1.00 86.88 85 THR A N 1
ATOM 685 C CA . THR A 1 85 ? -2.477 8.389 11.783 1.00 86.88 85 THR A CA 1
ATOM 686 C C . THR A 1 85 ? -2.339 9.813 11.254 1.00 86.88 85 THR A C 1
ATOM 688 O O . THR A 1 85 ? -2.121 10.012 10.058 1.00 86.88 85 THR A O 1
ATOM 691 N N . THR A 1 86 ? -2.396 10.808 12.140 1.00 89.81 86 THR A N 1
ATOM 692 C CA . THR A 1 86 ? -2.232 12.223 11.790 1.00 89.81 86 THR A CA 1
ATOM 693 C C . THR A 1 86 ? -0.826 12.501 11.269 1.00 89.81 86 THR A C 1
ATOM 695 O O . THR A 1 86 ? -0.677 13.064 10.184 1.00 89.81 86 THR A O 1
ATOM 698 N N . LYS A 1 87 ? 0.212 12.038 11.976 1.00 90.50 87 LYS A N 1
ATOM 699 C CA . LYS A 1 87 ? 1.613 12.187 11.548 1.00 90.50 87 LYS A CA 1
ATOM 700 C C . LYS A 1 87 ? 1.891 11.471 10.232 1.00 90.50 87 LYS A C 1
ATOM 702 O O . LYS A 1 87 ? 2.559 12.023 9.360 1.00 90.50 87 LYS A O 1
ATOM 707 N N . TRP A 1 88 ? 1.357 10.263 10.067 1.00 87.00 88 TRP A N 1
ATOM 708 C CA . TRP A 1 88 ? 1.475 9.504 8.827 1.00 87.00 88 TRP A CA 1
ATOM 709 C C . TRP A 1 88 ? 0.830 10.243 7.653 1.00 87.00 88 TRP A C 1
ATOM 711 O O . TRP A 1 88 ? 1.460 10.424 6.612 1.00 87.00 88 TRP A O 1
ATOM 721 N N . ARG A 1 89 ? -0.399 10.738 7.839 1.00 85.00 89 ARG A N 1
ATOM 722 C CA . ARG A 1 89 ? -1.135 11.522 6.839 1.00 85.00 89 ARG A CA 1
ATOM 723 C C . ARG A 1 89 ? -0.389 12.797 6.460 1.00 85.00 89 ARG A C 1
ATOM 725 O O . ARG A 1 89 ? -0.270 13.096 5.275 1.00 85.00 89 ARG A O 1
ATOM 732 N N . GLN A 1 90 ? 0.137 13.524 7.444 1.00 87.19 90 GLN A N 1
ATOM 733 C CA . GLN A 1 90 ? 0.926 14.727 7.200 1.00 87.19 90 GLN A CA 1
ATOM 734 C C . GLN A 1 90 ? 2.178 14.405 6.378 1.00 87.19 90 GLN A C 1
ATOM 736 O O . GLN A 1 90 ? 2.395 15.015 5.335 1.00 87.19 90 GLN A O 1
ATOM 741 N N . LYS A 1 91 ? 2.945 13.387 6.782 1.00 86.38 91 LYS A N 1
ATOM 742 C CA . LYS A 1 91 ? 4.163 12.980 6.074 1.00 86.38 91 LYS A CA 1
ATOM 743 C C . LYS A 1 91 ? 3.883 12.532 4.638 1.00 86.38 91 LYS A C 1
ATOM 745 O O . LYS A 1 91 ? 4.639 12.867 3.735 1.00 86.38 91 LYS A O 1
ATOM 750 N N . MET A 1 92 ? 2.782 11.816 4.411 1.00 80.69 92 MET A N 1
ATOM 751 C CA . MET A 1 92 ? 2.373 11.415 3.063 1.00 80.69 92 MET A CA 1
ATOM 752 C C . MET A 1 92 ? 1.942 12.605 2.198 1.00 80.69 92 MET A C 1
ATOM 754 O O . MET A 1 92 ? 2.204 12.606 1.000 1.00 80.69 92 MET A O 1
ATOM 758 N N . ARG A 1 93 ? 1.322 13.635 2.787 1.00 82.19 93 ARG A N 1
ATOM 759 C CA . ARG A 1 93 ? 0.990 14.880 2.077 1.00 82.19 93 ARG A CA 1
ATOM 760 C C . ARG A 1 93 ? 2.220 15.725 1.760 1.00 82.19 93 ARG A C 1
ATOM 762 O O . ARG A 1 93 ? 2.250 16.382 0.724 1.00 82.19 93 ARG A O 1
ATOM 76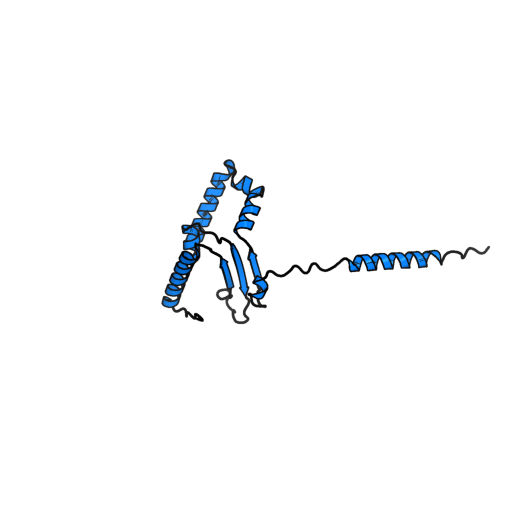9 N N . GLU A 1 94 ? 3.229 15.705 2.622 1.00 82.62 94 GLU A N 1
ATOM 770 C CA . GLU A 1 94 ? 4.510 16.378 2.385 1.00 82.62 94 GLU A CA 1
ATOM 771 C C . GLU A 1 94 ? 5.310 15.729 1.249 1.00 82.62 94 GLU A C 1
ATOM 773 O O . GLU A 1 94 ? 6.121 16.409 0.623 1.00 82.62 94 GLU A O 1
ATOM 778 N N . MET A 1 95 ? 5.057 14.456 0.920 1.00 78.38 95 MET A N 1
ATOM 779 C CA . MET A 1 95 ? 5.643 13.858 -0.277 1.00 78.38 95 MET A CA 1
ATOM 780 C C . MET A 1 95 ? 5.115 14.554 -1.529 1.00 78.38 95 MET A C 1
ATOM 782 O O . MET A 1 95 ? 3.907 14.745 -1.702 1.00 78.38 95 MET A O 1
ATOM 786 N N . ASP A 1 96 ? 6.033 14.905 -2.423 1.00 70.94 96 ASP A N 1
ATOM 787 C CA . ASP A 1 96 ? 5.727 15.564 -3.688 1.00 70.94 96 ASP A CA 1
ATOM 788 C C . ASP A 1 96 ? 5.254 14.551 -4.738 1.00 70.94 96 ASP A C 1
ATOM 790 O O . ASP A 1 96 ? 5.871 14.319 -5.772 1.00 70.94 96 ASP A O 1
ATOM 794 N N . ASN A 1 97 ? 4.184 13.834 -4.402 1.00 76.81 97 ASN A N 1
ATOM 795 C CA . ASN A 1 97 ? 3.617 12.797 -5.241 1.00 76.81 97 ASN A CA 1
ATOM 796 C C . ASN A 1 97 ? 2.087 12.908 -5.224 1.00 76.81 97 ASN A C 1
ATOM 798 O O . ASN A 1 97 ? 1.422 12.603 -4.232 1.00 76.81 97 ASN A O 1
ATOM 802 N N . GLU A 1 98 ? 1.525 13.362 -6.344 1.00 76.81 98 GLU A N 1
ATOM 803 C CA . GLU A 1 98 ? 0.088 13.609 -6.511 1.00 76.81 98 GLU A CA 1
ATOM 804 C C . GLU A 1 98 ? -0.760 12.334 -6.377 1.00 76.81 98 GLU A C 1
ATOM 806 O O . GLU A 1 98 ? -1.882 12.387 -5.869 1.00 76.81 98 GLU A O 1
ATOM 811 N N . ILE A 1 99 ? -0.200 11.173 -6.731 1.00 77.88 99 ILE A N 1
ATOM 812 C CA . ILE A 1 99 ? -0.858 9.871 -6.575 1.00 77.88 99 ILE A CA 1
ATOM 813 C C . ILE A 1 99 ? -0.994 9.544 -5.087 1.00 77.88 99 ILE A C 1
ATOM 815 O O . ILE A 1 99 ? -2.086 9.219 -4.628 1.00 77.88 99 ILE A O 1
ATOM 819 N N . VAL A 1 100 ? 0.082 9.691 -4.308 1.00 80.81 100 VAL A N 1
ATOM 820 C CA . VAL A 1 100 ? 0.056 9.438 -2.859 1.00 80.81 100 VAL A CA 1
ATOM 821 C C . VAL A 1 100 ? -0.902 10.397 -2.156 1.00 80.81 100 VAL A C 1
ATOM 823 O O . VAL A 1 100 ? -1.715 9.953 -1.345 1.00 80.81 100 VAL A O 1
ATOM 826 N N . ARG A 1 101 ? -0.876 11.689 -2.501 1.00 82.44 101 ARG A N 1
ATOM 827 C CA . ARG A 1 101 ? -1.837 12.665 -1.962 1.00 82.44 101 ARG A CA 1
ATOM 828 C C . ARG A 1 101 ? -3.277 12.262 -2.263 1.00 82.44 101 ARG A C 1
ATOM 830 O O . ARG A 1 101 ? -4.085 12.204 -1.345 1.00 82.44 101 ARG A O 1
ATOM 837 N N . THR A 1 102 ? -3.571 11.902 -3.511 1.00 81.06 102 THR A N 1
ATOM 838 C CA . THR A 1 102 ? -4.913 11.468 -3.928 1.00 81.06 102 THR A CA 1
ATOM 839 C C . THR A 1 102 ? -5.368 10.218 -3.173 1.00 81.06 102 THR A C 1
ATOM 841 O O . THR A 1 102 ? -6.504 10.162 -2.710 1.00 81.06 102 THR A O 1
ATOM 844 N N . ILE A 1 103 ? -4.483 9.231 -3.003 1.00 81.62 103 ILE A N 1
ATOM 845 C CA . ILE A 1 103 ? -4.762 8.001 -2.248 1.00 81.62 103 ILE A CA 1
ATOM 846 C C . ILE A 1 103 ? -5.115 8.328 -0.792 1.00 81.62 103 ILE A C 1
ATOM 848 O O . ILE A 1 103 ? -6.100 7.816 -0.259 1.00 81.62 103 ILE A O 1
ATOM 852 N N . VAL A 1 104 ? -4.328 9.198 -0.155 1.00 83.31 104 VAL A N 1
ATOM 853 C CA . VAL A 1 104 ? -4.508 9.577 1.252 1.00 83.31 104 VAL A CA 1
ATOM 854 C C . VAL A 1 104 ? -5.754 10.430 1.460 1.00 83.31 104 VAL A C 1
ATOM 856 O O . VAL A 1 104 ? -6.492 10.192 2.413 1.00 83.31 104 VAL A O 1
ATOM 859 N N . ASP A 1 105 ? -6.005 11.400 0.584 1.00 81.19 105 ASP A N 1
ATOM 860 C CA . ASP A 1 105 ? -7.139 12.319 0.700 1.00 81.19 105 ASP A CA 1
ATOM 861 C C . ASP A 1 105 ? -8.471 11.640 0.391 1.00 81.19 105 ASP A C 1
ATOM 863 O O . ASP A 1 105 ? -9.482 11.954 1.016 1.00 81.19 105 ASP A O 1
ATOM 867 N N . ALA A 1 106 ? -8.476 10.687 -0.541 1.00 75.62 106 ALA A N 1
ATOM 868 C CA . ALA A 1 106 ? -9.661 9.897 -0.839 1.00 75.62 106 ALA A CA 1
ATOM 869 C C . ALA A 1 106 ? -9.850 8.708 0.125 1.00 75.62 106 ALA A C 1
ATOM 871 O O . ALA A 1 106 ? -10.847 8.000 0.002 1.00 75.62 106 ALA A O 1
ATOM 872 N N . GLU A 1 107 ? -8.908 8.474 1.052 1.00 76.31 107 GLU A N 1
ATOM 873 C CA . GLU A 1 107 ? -8.849 7.294 1.935 1.00 76.31 107 GLU A CA 1
ATOM 874 C C . GLU A 1 107 ? -9.071 5.972 1.170 1.00 76.31 107 GLU A C 1
ATOM 876 O O . GLU A 1 107 ? -9.641 5.003 1.679 1.00 76.31 107 GLU A O 1
ATOM 881 N N . VAL A 1 108 ? -8.622 5.928 -0.089 1.00 74.81 108 VAL A N 1
ATOM 882 C CA . VAL A 1 108 ? -8.816 4.778 -0.972 1.00 74.81 108 VAL A CA 1
ATOM 883 C C . VAL A 1 108 ? -7.646 3.825 -0.826 1.00 74.81 108 VAL A C 1
ATOM 885 O O . VAL A 1 108 ? -6.491 4.200 -0.991 1.00 74.81 108 VAL A O 1
ATOM 888 N N . LEU A 1 109 ? -7.943 2.562 -0.546 1.00 78.81 109 LEU A N 1
ATOM 889 C CA . LEU A 1 109 ? -6.957 1.488 -0.581 1.00 78.81 109 LEU A CA 1
ATOM 890 C C . LEU A 1 109 ? -7.151 0.644 -1.847 1.00 78.81 109 LEU A C 1
ATOM 892 O O . LEU A 1 109 ? -8.273 0.576 -2.368 1.00 78.81 109 LEU A O 1
ATOM 896 N N . PRO A 1 110 ? -6.089 -0.022 -2.337 1.00 79.62 110 PRO A N 1
ATOM 897 C CA . PRO A 1 110 ? -6.230 -1.045 -3.362 1.00 79.62 110 PRO A CA 1
ATOM 898 C C . PRO A 1 110 ? -7.248 -2.091 -2.901 1.00 79.62 110 PRO A C 1
ATOM 900 O O . PRO A 1 110 ? -7.239 -2.510 -1.744 1.00 79.62 110 PRO A O 1
ATOM 903 N N . GLN A 1 111 ? -8.143 -2.502 -3.796 1.00 77.56 111 GLN A N 1
ATOM 904 C CA . GLN A 1 111 ? -9.193 -3.472 -3.468 1.00 77.56 111 GLN A CA 1
ATOM 905 C C . GLN A 1 111 ? -8.757 -4.912 -3.758 1.00 77.56 111 GLN A C 1
ATOM 907 O O . GLN A 1 111 ? -9.303 -5.847 -3.178 1.00 77.56 111 GLN A O 1
ATOM 912 N N . GLY A 1 112 ? -7.783 -5.091 -4.653 1.00 80.38 112 GLY A N 1
ATOM 913 C CA . GLY A 1 112 ? -7.316 -6.401 -5.096 1.00 80.38 112 GLY A CA 1
ATOM 914 C C . GLY A 1 112 ? -5.811 -6.564 -4.932 1.00 80.38 112 GLY A C 1
ATOM 915 O O . GLY A 1 112 ? -5.274 -6.392 -3.839 1.00 80.38 112 GLY A O 1
ATOM 916 N N . ARG A 1 113 ? -5.140 -6.916 -6.028 1.00 81.69 113 ARG A N 1
ATOM 917 C CA . ARG A 1 113 ? -3.703 -7.204 -6.058 1.00 81.69 113 ARG A CA 1
ATOM 918 C C . ARG A 1 113 ? -2.846 -5.930 -5.993 1.00 81.69 113 ARG A C 1
ATOM 920 O O . ARG A 1 113 ? -3.165 -4.938 -6.650 1.00 81.69 113 ARG A O 1
ATOM 927 N N . LEU A 1 114 ? -1.726 -5.986 -5.271 1.00 84.19 114 LEU A N 1
ATOM 928 C CA . LEU A 1 114 ? -0.628 -5.012 -5.328 1.00 84.19 114 LEU A CA 1
ATOM 929 C C . LEU A 1 114 ? 0.688 -5.762 -5.522 1.00 84.19 114 LEU A C 1
ATOM 931 O O . LEU A 1 114 ? 0.992 -6.672 -4.758 1.00 84.19 114 LEU A O 1
ATOM 935 N N . ALA A 1 115 ? 1.493 -5.349 -6.487 1.00 82.31 115 ALA A N 1
ATOM 936 C CA . ALA A 1 115 ? 2.859 -5.810 -6.632 1.00 82.31 115 ALA A CA 1
ATOM 937 C C . ALA A 1 115 ? 3.791 -4.616 -6.824 1.00 82.31 115 ALA A C 1
ATOM 939 O O . ALA A 1 115 ? 3.517 -3.731 -7.632 1.00 82.31 115 ALA A O 1
ATOM 940 N N . VAL A 1 116 ? 4.887 -4.602 -6.074 1.00 82.25 116 VAL A N 1
ATOM 941 C CA . VAL A 1 116 ? 5.978 -3.637 -6.205 1.00 82.25 116 VAL A CA 1
ATOM 942 C C . VAL A 1 116 ? 7.234 -4.423 -6.527 1.00 82.25 116 VAL A C 1
ATOM 944 O O . VAL A 1 116 ? 7.625 -5.294 -5.752 1.00 82.25 116 VAL A O 1
ATOM 947 N N . ALA A 1 117 ? 7.863 -4.114 -7.651 1.00 81.12 117 ALA A N 1
ATOM 948 C CA . ALA A 1 117 ? 9.123 -4.711 -8.053 1.00 81.12 117 ALA A CA 1
ATOM 949 C C . ALA A 1 117 ? 10.181 -3.624 -8.201 1.00 81.12 117 ALA A C 1
ATOM 951 O O . ALA A 1 117 ? 9.958 -2.637 -8.897 1.00 81.12 117 ALA A O 1
ATOM 952 N N . LEU A 1 118 ? 11.329 -3.807 -7.558 1.00 79.75 118 LEU A N 1
ATOM 953 C CA . LEU A 1 118 ? 12.512 -2.986 -7.785 1.00 79.75 118 LEU A CA 1
ATOM 954 C C . LEU A 1 118 ? 13.445 -3.742 -8.725 1.00 79.75 118 LEU A C 1
ATOM 956 O O . LEU A 1 118 ? 13.917 -4.828 -8.383 1.00 79.75 118 LEU A O 1
ATOM 960 N N . VAL A 1 119 ? 13.696 -3.172 -9.898 1.00 76.56 119 VAL A N 1
ATOM 961 C CA . VAL A 1 119 ? 14.516 -3.774 -10.948 1.00 76.56 119 VAL A CA 1
ATOM 962 C C . VAL A 1 119 ? 15.885 -3.104 -10.950 1.00 76.56 119 VAL A C 1
ATOM 964 O O . VAL A 1 119 ? 15.993 -1.884 -10.847 1.00 76.56 119 VAL A O 1
ATOM 967 N N . SER A 1 120 ? 16.944 -3.901 -11.051 1.00 62.94 120 SER A N 1
ATOM 968 C CA . SER A 1 120 ? 18.314 -3.402 -11.133 1.00 62.94 120 SER A CA 1
ATOM 969 C C . SER A 1 120 ? 18.795 -3.409 -12.568 1.00 62.94 120 SER A C 1
ATOM 971 O O . SER A 1 120 ? 19.201 -4.449 -13.065 1.00 62.94 120 SER A O 1
ATOM 973 N N . GLY A 1 121 ? 18.804 -2.250 -13.218 1.00 58.03 121 GLY A N 1
ATOM 974 C CA . GLY A 1 121 ? 19.472 -2.116 -14.509 1.00 58.03 121 GLY A CA 1
ATOM 975 C C . GLY A 1 121 ? 20.963 -1.823 -14.333 1.00 58.03 121 GLY A C 1
ATOM 976 O O . GLY A 1 121 ? 21.340 -1.020 -13.482 1.00 58.03 121 GLY A O 1
ATOM 977 N N . GLU A 1 122 ? 21.822 -2.375 -15.195 1.00 53.03 122 GLU A N 1
ATOM 978 C CA . GLU A 1 122 ? 23.246 -1.984 -15.269 1.00 53.03 122 GLU A CA 1
ATOM 979 C C . GLU A 1 122 ? 23.454 -0.486 -15.614 1.00 53.03 122 GLU A C 1
ATOM 981 O O . GLU A 1 122 ? 24.562 0.037 -15.486 1.00 53.03 122 GLU A O 1
ATOM 986 N N . GLN A 1 123 ? 22.401 0.232 -16.032 1.00 48.62 123 GLN A N 1
ATOM 987 C CA . GLN A 1 123 ? 22.462 1.649 -16.411 1.00 48.62 123 GLN A CA 1
ATOM 988 C C . GLN A 1 123 ? 22.288 2.647 -15.254 1.00 48.62 123 GLN A C 1
ATOM 990 O O . GLN A 1 123 ? 22.665 3.806 -15.417 1.00 48.62 123 GLN A O 1
ATOM 995 N N . SER A 1 124 ? 21.794 2.248 -14.079 1.00 47.59 124 SER A N 1
ATOM 996 C CA . SER A 1 124 ? 21.580 3.194 -12.974 1.00 47.59 124 SER A CA 1
ATOM 997 C C . SER A 1 124 ? 22.831 3.304 -12.098 1.00 47.59 124 SER A C 1
ATOM 999 O O . SER A 1 124 ? 22.943 2.665 -11.052 1.00 47.59 124 SER A O 1
ATOM 1001 N N . LYS A 1 125 ? 23.795 4.129 -12.526 1.00 48.12 125 LYS A N 1
ATOM 1002 C CA . LYS A 1 125 ? 24.915 4.572 -11.668 1.00 48.12 125 LYS A CA 1
ATOM 1003 C C . LYS A 1 125 ? 24.465 5.529 -10.556 1.00 48.12 125 LYS A C 1
ATOM 1005 O O . LYS A 1 125 ? 25.232 5.780 -9.630 1.00 48.12 125 LYS A O 1
ATOM 1010 N N . ASP A 1 126 ? 23.233 6.024 -10.638 1.00 50.72 126 ASP A N 1
ATOM 1011 C CA . ASP A 1 126 ? 22.612 6.919 -9.672 1.00 50.72 126 ASP A CA 1
ATOM 1012 C C . ASP A 1 126 ? 21.409 6.237 -9.000 1.00 50.72 126 ASP A C 1
ATOM 1014 O O . ASP A 1 126 ? 20.516 5.708 -9.661 1.00 50.72 126 ASP A O 1
ATOM 1018 N N . VAL A 1 127 ? 21.359 6.270 -7.665 1.00 50.78 127 VAL A N 1
ATOM 1019 C CA . VAL A 1 127 ? 20.307 5.632 -6.836 1.00 50.78 127 VAL A CA 1
ATOM 1020 C C . VAL A 1 127 ? 18.917 6.246 -7.088 1.00 50.78 127 VAL A C 1
ATOM 1022 O O . VAL A 1 127 ? 17.896 5.678 -6.709 1.00 50.78 127 VAL A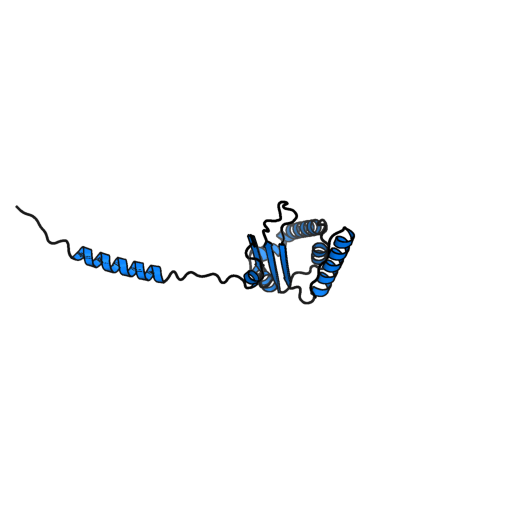 O 1
ATOM 1025 N N . ARG A 1 128 ? 18.865 7.408 -7.749 1.00 50.47 128 ARG A N 1
ATOM 1026 C CA . ARG A 1 128 ? 17.636 8.152 -8.059 1.00 50.47 128 ARG A CA 1
ATOM 1027 C C . ARG A 1 128 ? 16.846 7.601 -9.250 1.00 50.47 128 ARG A C 1
ATOM 1029 O O . ARG A 1 128 ? 15.698 7.993 -9.415 1.00 50.47 128 ARG A O 1
ATOM 1036 N N . GLU A 1 129 ? 17.427 6.700 -10.040 1.00 55.12 129 GLU A N 1
ATOM 1037 C CA . GLU A 1 129 ? 16.841 6.208 -11.298 1.00 55.12 129 GLU A CA 1
ATOM 1038 C C . GLU A 1 129 ? 16.610 4.693 -11.302 1.00 55.12 129 GLU A C 1
ATOM 1040 O O . GLU A 1 129 ? 16.490 4.088 -12.364 1.00 55.12 129 GLU A O 1
ATOM 1045 N N . ALA A 1 130 ? 16.564 4.051 -10.131 1.00 59.25 130 ALA A N 1
ATOM 1046 C CA . ALA A 1 130 ? 16.276 2.624 -10.073 1.00 59.25 130 ALA A CA 1
ATOM 1047 C C . ALA A 1 130 ? 14.865 2.361 -10.646 1.00 59.25 130 ALA A C 1
ATOM 1049 O O . ALA A 1 130 ? 13.882 2.852 -10.075 1.00 59.25 130 ALA A O 1
ATOM 1050 N N . PRO A 1 131 ? 14.735 1.617 -11.762 1.00 68.94 131 PRO A N 1
ATOM 1051 C CA . PRO A 1 131 ? 13.435 1.350 -12.350 1.00 68.94 131 PRO A CA 1
ATOM 1052 C C . PRO A 1 131 ? 12.618 0.492 -11.385 1.00 68.94 131 PRO A C 1
ATOM 1054 O O . PRO A 1 131 ? 13.031 -0.595 -10.979 1.00 68.94 131 PRO A O 1
ATOM 1057 N N . PHE A 1 132 ? 11.440 0.979 -11.011 1.00 72.62 132 PHE A N 1
ATOM 1058 C CA . PHE A 1 132 ? 10.486 0.221 -10.214 1.00 72.62 132 PHE A CA 1
ATOM 1059 C C . PHE A 1 132 ? 9.190 0.017 -10.996 1.00 72.62 132 PHE A C 1
ATOM 1061 O O . PHE A 1 132 ? 8.733 0.897 -11.724 1.00 72.62 132 PHE A O 1
ATOM 1068 N N . LEU A 1 133 ? 8.591 -1.158 -10.837 1.00 76.06 133 LEU A N 1
ATOM 1069 C CA . LEU A 1 133 ? 7.295 -1.512 -11.397 1.00 76.06 133 LEU A CA 1
ATOM 1070 C C . LEU A 1 133 ? 6.275 -1.575 -10.263 1.00 76.06 133 LEU A C 1
ATOM 1072 O O . LEU A 1 133 ? 6.471 -2.290 -9.281 1.00 76.06 133 LEU A O 1
ATOM 1076 N N . LEU A 1 134 ? 5.171 -0.850 -10.412 1.00 80.69 134 LEU A N 1
ATOM 1077 C CA . LEU A 1 134 ? 4.040 -0.884 -9.492 1.00 80.69 134 LEU A CA 1
ATOM 1078 C C . LEU A 1 134 ? 2.801 -1.378 -10.240 1.00 80.69 134 LEU A C 1
ATOM 1080 O O . LEU A 1 134 ? 2.301 -0.704 -11.136 1.00 80.69 134 LEU A O 1
ATOM 1084 N N . ILE A 1 135 ? 2.271 -2.528 -9.839 1.00 82.94 135 ILE A N 1
ATOM 1085 C CA . ILE A 1 135 ? 1.001 -3.073 -10.324 1.00 82.94 135 ILE A CA 1
ATOM 1086 C C . ILE A 1 135 ? 0.005 -2.972 -9.179 1.00 82.94 135 ILE A C 1
ATOM 1088 O O . ILE A 1 135 ? 0.256 -3.489 -8.097 1.00 82.94 135 ILE A O 1
ATOM 1092 N N . SER A 1 136 ? -1.128 -2.309 -9.384 1.00 84.38 136 SER A N 1
ATOM 1093 C CA . SER A 1 136 ? -2.127 -2.115 -8.329 1.00 84.38 136 SER A CA 1
ATOM 1094 C C . SER A 1 136 ? -3.548 -2.178 -8.883 1.00 84.38 136 SER A C 1
ATOM 1096 O O . SER A 1 136 ? -3.849 -1.585 -9.918 1.00 84.38 136 SER A O 1
ATOM 1098 N N . GLN A 1 137 ? -4.431 -2.908 -8.199 1.00 84.44 137 GLN A N 1
ATOM 1099 C CA . GLN A 1 137 ? -5.828 -3.079 -8.590 1.00 84.44 137 GLN A CA 1
ATOM 1100 C C . GLN A 1 137 ? -6.754 -2.239 -7.703 1.00 84.44 137 GLN A C 1
ATOM 1102 O O . GLN A 1 137 ? -6.937 -2.515 -6.514 1.00 84.44 137 GLN A O 1
ATOM 1107 N N . TRP A 1 138 ? -7.384 -1.233 -8.310 1.00 82.06 138 TRP A N 1
ATOM 1108 C CA . TRP A 1 138 ? -8.166 -0.206 -7.607 1.00 82.06 138 TRP A CA 1
ATOM 1109 C C . TRP A 1 138 ? -9.687 -0.349 -7.733 1.00 82.06 138 TRP A C 1
ATOM 1111 O O . TRP A 1 138 ? -10.419 0.421 -7.110 1.00 82.06 138 TRP A O 1
ATOM 1121 N N . GLY A 1 139 ? -10.172 -1.317 -8.518 1.00 83.81 139 GLY A N 1
ATOM 1122 C CA . GLY A 1 139 ? -11.606 -1.536 -8.729 1.00 83.81 139 GLY A CA 1
ATOM 1123 C C . GLY A 1 139 ? -12.307 -0.266 -9.220 1.00 83.81 139 GLY A C 1
ATOM 1124 O O . GLY A 1 139 ? -11.854 0.372 -10.167 1.00 83.81 139 GLY A O 1
ATOM 1125 N N . GLU A 1 140 ? -13.374 0.136 -8.532 1.00 82.75 140 GLU A N 1
ATOM 1126 C CA . GLU A 1 140 ? -14.175 1.330 -8.851 1.00 82.75 140 GLU A CA 1
ATOM 1127 C C . GLU A 1 140 ? -13.392 2.654 -8.747 1.00 82.75 140 GLU A C 1
ATOM 1129 O O . GLU A 1 140 ? -13.763 3.650 -9.365 1.00 82.75 140 GLU A O 1
ATOM 1134 N N . ASN A 1 141 ? -12.278 2.679 -8.005 1.00 82.38 141 ASN A N 1
ATOM 1135 C CA . ASN A 1 141 ? -11.454 3.879 -7.834 1.00 82.38 141 ASN A CA 1
ATOM 1136 C C . ASN A 1 141 ? -10.403 4.065 -8.941 1.00 82.38 141 ASN A C 1
ATOM 1138 O O . ASN A 1 141 ? -9.661 5.049 -8.910 1.00 82.38 141 ASN A O 1
ATOM 1142 N N . VAL A 1 142 ? -10.343 3.167 -9.934 1.00 84.31 142 VAL A N 1
ATOM 1143 C CA . VAL A 1 142 ? -9.348 3.226 -11.018 1.00 84.31 142 VAL A CA 1
ATOM 1144 C C . VAL A 1 142 ? -9.379 4.554 -11.777 1.00 84.31 142 VAL A C 1
ATOM 1146 O O . VAL A 1 142 ? -8.320 5.102 -12.066 1.00 84.31 142 VAL A O 1
ATOM 1149 N N . SER A 1 143 ? -10.562 5.122 -12.034 1.00 83.81 143 SER A N 1
ATOM 1150 C CA . SER A 1 143 ? -10.680 6.383 -12.779 1.00 83.81 143 SER A CA 1
ATOM 1151 C C . SER A 1 143 ? -10.050 7.563 -12.037 1.00 83.81 143 SER A C 1
ATOM 1153 O O . SER A 1 143 ? -9.371 8.374 -12.656 1.00 83.81 143 SER A O 1
ATOM 1155 N N . LYS A 1 144 ? -10.204 7.627 -10.707 1.00 83.25 144 LYS A N 1
ATOM 1156 C CA . LYS A 1 144 ? -9.609 8.689 -9.875 1.00 83.25 144 LYS A CA 1
ATOM 1157 C C . LYS A 1 144 ? -8.086 8.585 -9.837 1.00 83.25 144 LYS A C 1
ATOM 1159 O O . LYS A 1 144 ? -7.389 9.588 -9.935 1.00 83.25 144 LYS A O 1
ATOM 1164 N N . ILE A 1 145 ? -7.573 7.361 -9.709 1.00 84.31 145 ILE A N 1
ATOM 1165 C CA . ILE A 1 145 ? -6.129 7.108 -9.700 1.00 84.31 145 ILE A CA 1
ATOM 1166 C C . ILE A 1 145 ? -5.522 7.399 -11.072 1.00 84.31 145 ILE A C 1
ATOM 1168 O O . ILE A 1 145 ? -4.461 8.011 -11.146 1.00 84.31 145 ILE A O 1
ATOM 1172 N N . LYS A 1 146 ? -6.212 7.031 -12.157 1.00 85.38 146 LYS A N 1
ATOM 1173 C CA . LYS A 1 146 ? -5.776 7.344 -13.519 1.00 85.38 146 LYS A CA 1
ATOM 1174 C C . LYS A 1 146 ? -5.665 8.852 -13.740 1.00 85.38 146 LYS A C 1
ATOM 1176 O O . LYS A 1 146 ? -4.643 9.301 -14.235 1.00 85.38 146 LYS A O 1
ATOM 1181 N N . GLU A 1 147 ? -6.656 9.625 -13.302 1.00 86.06 147 GLU A N 1
ATOM 1182 C CA . GLU A 1 147 ? -6.616 11.088 -13.400 1.00 86.06 147 GLU A CA 1
ATOM 1183 C C . GLU A 1 147 ? -5.430 11.691 -12.627 1.00 86.06 147 GLU A C 1
ATOM 1185 O O . GLU A 1 147 ? -4.752 12.583 -13.132 1.00 86.06 147 GLU A O 1
ATOM 1190 N N . ALA A 1 148 ? -5.134 11.184 -11.425 1.00 85.44 148 ALA A N 1
ATOM 1191 C CA .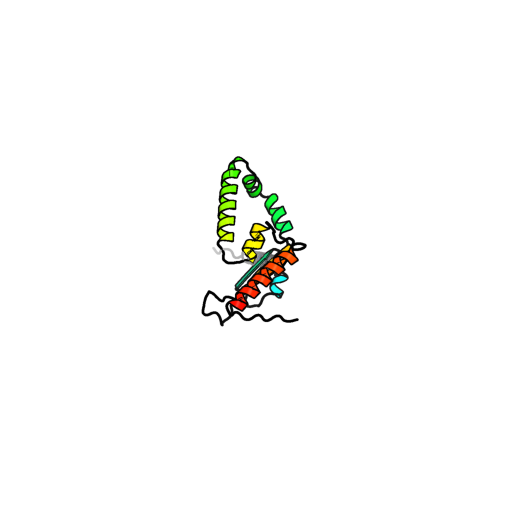 ALA A 1 148 ? -3.977 11.629 -10.644 1.00 85.44 148 ALA A CA 1
ATOM 1192 C C . ALA A 1 148 ? -2.635 11.270 -11.308 1.00 85.44 148 ALA A C 1
ATOM 1194 O O . ALA A 1 148 ? -1.696 12.065 -11.266 1.00 85.44 148 ALA A O 1
ATOM 1195 N N . ILE A 1 149 ? -2.545 10.092 -11.939 1.00 86.31 149 ILE A N 1
ATOM 1196 C CA . ILE A 1 149 ? -1.373 9.687 -12.728 1.00 86.31 149 ILE A CA 1
ATOM 1197 C C . ILE A 1 149 ? -1.225 10.590 -13.952 1.00 86.31 149 ILE A C 1
ATOM 1199 O O . ILE A 1 149 ? -0.130 11.081 -14.205 1.00 86.31 149 ILE A O 1
ATOM 1203 N N . ASP A 1 150 ? -2.303 10.835 -14.698 1.00 87.25 150 ASP A N 1
ATOM 1204 C CA . ASP A 1 150 ? -2.255 11.660 -15.906 1.00 87.25 150 ASP A CA 1
ATOM 1205 C C . ASP A 1 150 ? -1.810 13.096 -15.581 1.00 87.25 150 ASP A C 1
ATOM 1207 O O . ASP A 1 150 ? -0.923 13.606 -16.261 1.00 87.25 150 ASP A O 1
ATOM 1211 N N . LYS A 1 151 ? -2.310 13.698 -14.491 1.00 84.06 151 LYS A N 1
ATOM 1212 C CA . LYS A 1 151 ? -1.858 15.020 -14.008 1.00 84.06 151 LYS A CA 1
ATOM 1213 C C . LYS A 1 151 ? -0.384 15.042 -13.614 1.00 84.06 151 LYS A C 1
ATOM 1215 O O . LYS A 1 151 ? 0.328 15.992 -13.927 1.00 84.06 151 LYS A O 1
ATOM 1220 N N . MET A 1 152 ? 0.086 13.995 -12.937 1.00 82.12 152 MET A N 1
ATOM 1221 C CA . MET A 1 152 ? 1.499 13.868 -12.585 1.00 82.12 152 MET A CA 1
ATOM 1222 C C . MET A 1 152 ? 2.377 13.752 -13.833 1.00 82.12 152 MET A C 1
ATOM 1224 O O . MET A 1 152 ? 3.423 14.391 -13.903 1.00 82.12 152 MET A O 1
ATOM 1228 N N . VAL A 1 153 ? 1.965 12.940 -14.810 1.00 83.69 153 VAL A N 1
ATOM 1229 C CA . VAL A 1 153 ? 2.699 12.764 -16.068 1.00 83.69 153 VAL A CA 1
ATOM 1230 C C . VAL A 1 153 ? 2.707 14.060 -16.871 1.00 83.69 153 VAL A C 1
ATOM 1232 O O . VAL A 1 153 ? 3.744 14.406 -17.422 1.00 83.69 153 VAL A O 1
ATOM 1235 N N . GLU A 1 154 ? 1.591 14.786 -16.924 1.00 84.06 154 GLU A N 1
ATOM 1236 C CA . GLU A 1 154 ? 1.500 16.091 -17.586 1.00 84.06 154 GLU A CA 1
ATOM 1237 C C . GLU A 1 154 ? 2.488 17.089 -16.975 1.00 84.06 154 GLU A C 1
ATOM 1239 O O . GLU A 1 154 ? 3.335 17.607 -17.697 1.00 84.06 154 GLU A O 1
ATOM 1244 N N . LYS A 1 155 ? 2.488 17.244 -15.644 1.00 80.62 155 LYS A N 1
ATOM 1245 C CA . LYS A 1 155 ? 3.467 18.088 -14.937 1.00 80.62 155 LYS A CA 1
ATOM 1246 C C . LYS A 1 155 ? 4.908 17.659 -15.192 1.00 80.62 155 LYS A C 1
ATOM 1248 O O . LYS A 1 155 ? 5.764 18.487 -15.471 1.00 80.62 155 LYS A O 1
ATOM 1253 N N . ALA A 1 156 ? 5.184 16.357 -15.145 1.00 79.94 156 ALA A N 1
ATOM 1254 C CA . ALA A 1 156 ? 6.526 15.851 -15.406 1.00 79.94 156 ALA A CA 1
ATOM 1255 C C . ALA A 1 156 ? 6.981 16.155 -16.844 1.00 79.94 156 ALA A C 1
ATOM 1257 O O . ALA A 1 156 ? 8.150 16.465 -17.058 1.00 79.94 156 ALA A O 1
ATOM 1258 N N . VAL A 1 157 ? 6.078 16.079 -17.829 1.00 82.56 157 VAL A N 1
ATOM 1259 C CA . VAL A 1 157 ? 6.366 16.443 -19.226 1.00 82.56 157 VAL A CA 1
ATOM 1260 C C . VAL A 1 157 ? 6.593 17.947 -19.375 1.00 82.56 157 VAL A C 1
ATOM 1262 O O . VAL A 1 157 ? 7.521 18.338 -20.082 1.00 82.56 157 VAL A O 1
ATOM 1265 N N . GLU A 1 158 ? 5.805 18.785 -18.694 1.00 81.75 158 GLU A N 1
ATOM 1266 C CA . GLU A 1 158 ? 6.033 20.238 -18.628 1.00 81.75 158 GLU A CA 1
ATOM 1267 C C . GLU A 1 158 ? 7.421 20.569 -18.055 1.00 81.75 158 GLU A C 1
ATOM 1269 O O . GLU A 1 158 ? 8.114 21.441 -18.581 1.00 81.75 158 GLU A O 1
ATOM 1274 N N . ASP A 1 159 ? 7.872 19.800 -17.063 1.00 79.50 159 ASP A N 1
ATOM 1275 C CA . ASP A 1 159 ? 9.200 19.905 -16.449 1.00 79.50 159 ASP A CA 1
ATOM 1276 C C . ASP A 1 159 ? 10.326 19.242 -17.278 1.00 79.50 159 ASP A C 1
ATOM 1278 O O . ASP A 1 159 ? 11.490 19.220 -16.867 1.00 79.50 159 ASP A O 1
ATOM 1282 N N . GLY A 1 160 ? 10.012 18.727 -18.474 1.00 72.00 160 GLY A N 1
ATOM 1283 C CA . GLY A 1 160 ? 10.979 18.214 -19.451 1.00 72.00 160 GLY A CA 1
ATOM 1284 C C . GLY A 1 160 ? 11.093 16.688 -19.549 1.00 72.00 160 GLY A C 1
ATOM 1285 O O . GLY A 1 160 ? 11.917 16.192 -20.324 1.00 72.00 160 GLY A O 1
ATOM 1286 N N . ALA A 1 161 ? 10.281 15.917 -18.820 1.00 74.56 161 ALA A N 1
ATOM 1287 C CA . ALA A 1 161 ? 10.233 14.460 -18.955 1.00 74.56 161 ALA A CA 1
ATOM 1288 C C . ALA A 1 161 ? 9.601 14.027 -20.291 1.00 74.56 161 ALA A C 1
ATOM 1290 O O . ALA A 1 161 ? 8.869 14.767 -20.945 1.00 74.56 161 ALA A O 1
ATOM 1291 N N . HIS A 1 162 ? 9.897 12.807 -20.741 1.00 66.81 162 HIS A N 1
ATOM 1292 C CA . HIS A 1 162 ? 9.379 12.273 -22.003 1.00 66.81 162 HIS A CA 1
ATOM 1293 C C . HIS A 1 162 ? 8.327 11.196 -21.730 1.00 66.81 162 HIS A C 1
ATOM 1295 O O . HIS A 1 162 ? 8.599 10.216 -21.038 1.00 66.81 162 HIS A O 1
ATOM 1301 N N . ARG A 1 163 ? 7.125 11.353 -22.300 1.00 63.81 163 ARG A N 1
ATOM 1302 C CA . ARG A 1 163 ? 6.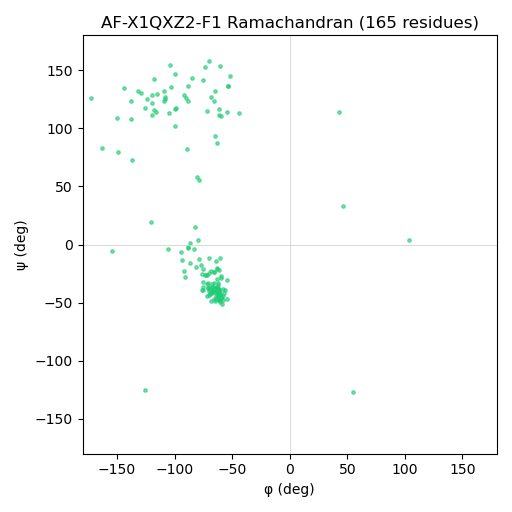059 10.340 -22.251 1.00 63.81 163 ARG A CA 1
ATOM 1303 C C . ARG A 1 163 ? 6.161 9.429 -23.471 1.00 63.81 163 ARG A C 1
ATOM 1305 O O . ARG A 1 163 ? 6.150 9.909 -24.602 1.00 63.81 163 ARG A O 1
ATOM 1312 N N . LYS A 1 164 ? 6.181 8.115 -23.248 1.00 55.56 164 LYS A N 1
ATOM 1313 C CA . LYS A 1 164 ? 5.956 7.111 -24.294 1.00 55.56 164 LYS A CA 1
ATOM 1314 C C . LYS A 1 164 ? 4.830 6.185 -23.835 1.00 55.56 164 LYS A C 1
ATOM 1316 O O . LYS A 1 164 ? 4.960 5.537 -22.803 1.00 55.56 164 LYS A O 1
ATOM 1321 N N . SER A 1 165 ? 3.723 6.169 -24.567 1.00 55.84 165 SER A N 1
ATOM 1322 C CA . SER A 1 165 ? 2.655 5.177 -24.421 1.00 55.84 165 SER A CA 1
ATOM 1323 C C . SER A 1 165 ? 2.686 4.263 -25.639 1.00 55.84 165 SER A C 1
ATOM 1325 O O . SER A 1 165 ? 2.787 4.762 -26.759 1.00 55.84 165 SER A O 1
ATOM 1327 N N . GLU A 1 166 ? 2.634 2.951 -25.428 1.00 45.69 166 GLU A N 1
ATOM 1328 C CA . GLU A 1 166 ? 2.269 2.008 -26.488 1.00 45.69 166 GLU A CA 1
ATOM 1329 C C . GLU A 1 166 ? 0.745 1.848 -26.465 1.00 45.69 166 GLU A C 1
ATOM 1331 O O . GLU A 1 166 ? 0.176 1.584 -25.402 1.00 45.69 166 GLU A O 1
ATOM 1336 N N . ASP A 1 167 ? 0.124 2.117 -27.618 1.00 33.97 167 ASP A N 1
ATOM 1337 C CA . ASP A 1 167 ? -1.280 1.804 -27.929 1.00 33.97 167 ASP A CA 1
ATOM 1338 C C . ASP A 1 167 ? -1.491 0.288 -28.076 1.00 33.97 167 ASP A C 1
ATOM 1340 O O . ASP A 1 167 ? -0.603 -0.380 -28.660 1.00 33.97 167 ASP A O 1
#

Sequence (167 aa):
MKYKSIHNSQFSILNLEVAVIIFVLFAFASAHAEVLPETARLVPAETILLLNIENFGELKKQFEETNFYKLYKDPTMAAFVEDFTTKWRQKMREMDNEIVRTIVDAEVLPQGRLAVALVSGEQSKDVREAPFLLISQWGENVSKIKEAIDKMVEKAVEDGAHRKSED

Mean predicted aligned error: 15.31 Å

Organism: NCBI:txid412755

Foldseek 3Di:
DDDDDDDDPVVVVVVVVVVVVVVVVVVVPPPPPPPPPPCVVVDDPQWPDKDKDFFPVVVVVVVCPDVVVVVLVDPVCVVVNVVVLVVVLVVQCPPPALLSPLCSVVVADFGGMWMKTFGDDPPPPDPVPGDMDIDTHRVPCVVVSVVSVVVVVVVVVVVPDDDDDDD

pLDDT: mean 72.73, std 14.83, range [33.97, 92.31]

Secondary structure (DSSP, 8-state):
-------SSHHHHHHHHHHHHHHHHHHT---------GGGGTS-TTEEEEEEES-HHHHHHHHHHSHHHHHHT-GGGHHHHHHHHHHHHHHHHHSS-HHHHHHHHTT---SS-EEEEEE--TT--SGGG--EEEEE--GGGHHHHHHHHHHHHHHHHHTT-------

Radius of gyration: 29.0 Å; Cα contacts (8 Å, |Δi|>4): 134; chains: 1; bounding box: 59×91×55 Å